Protein AF-A0A3N9MTN9-F1 (afdb_monomer)

Solvent-accessible surface area (backbone atoms only — not comparable to full-atom values): 3129 Å² total; per-residue (Å²): 139,84,87,84,84,85,89,82,78,92,79,75,58,90,47,81,83,38,41,61,63,49,51,50,54,47,64,53,31,68,92,76,38,84,57,89,68,48,85,82,72,38,84,127

Secondary structure (DSSP, 8-state):
-------------SSSTTHHHHHHHHHH-TTT---SSHHHHS--

Structure (mmCIF, N/CA/C/O backbone):
data_AF-A0A3N9MTN9-F1
#
_entry.id   AF-A0A3N9MTN9-F1
#
loop_
_atom_site.group_PDB
_atom_site.id
_atom_site.type_symbol
_atom_site.label_atom_id
_atom_site.label_alt_id
_atom_site.label_comp_id
_atom_site.label_asym_id
_atom_site.label_entity_id
_atom_site.label_seq_id
_atom_site.pdbx_PDB_ins_code
_atom_site.Cartn_x
_atom_site.Cartn_y
_atom_site.Cartn_z
_atom_site.occupancy
_atom_site.B_iso_or_equiv
_atom_site.auth_seq_id
_atom_site.auth_comp_id
_atom_site.auth_asym_id
_atom_site.auth_atom_id
_atom_site.pdbx_PDB_model_num
ATOM 1 N N . MET A 1 1 ? -25.604 -11.781 22.204 1.00 82.44 1 MET A N 1
ATOM 2 C CA . MET A 1 1 ? -24.690 -11.613 21.051 1.00 82.44 1 MET A CA 1
ATOM 3 C C . MET A 1 1 ? -24.211 -10.170 21.022 1.00 82.44 1 MET A C 1
ATOM 5 O O . MET A 1 1 ? -24.988 -9.299 21.391 1.00 82.44 1 MET A O 1
ATOM 9 N N . ARG A 1 2 ? -22.953 -9.917 20.649 1.00 8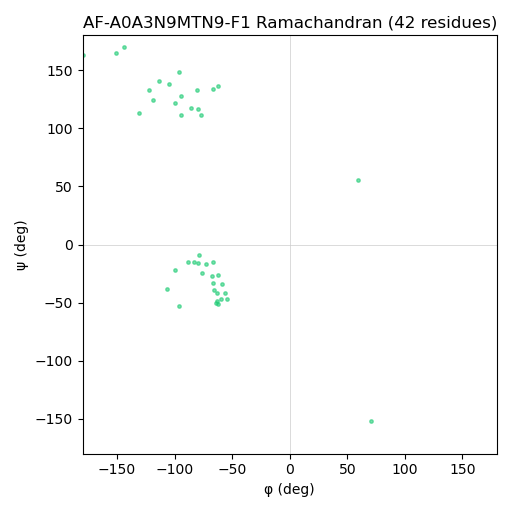7.69 2 ARG A N 1
ATOM 10 C CA . ARG A 1 2 ? -22.426 -8.562 20.423 1.00 87.69 2 ARG A CA 1
ATOM 11 C C . ARG A 1 2 ? -21.914 -8.495 18.990 1.00 87.69 2 ARG A C 1
ATOM 13 O O . ARG A 1 2 ? -21.230 -9.418 18.560 1.00 87.69 2 ARG A O 1
ATOM 20 N N . THR A 1 3 ? -22.271 -7.437 18.274 1.00 93.69 3 THR A N 1
ATOM 21 C CA . THR A 1 3 ? -21.863 -7.226 16.882 1.00 93.69 3 THR A CA 1
ATOM 22 C C . THR A 1 3 ? -20.612 -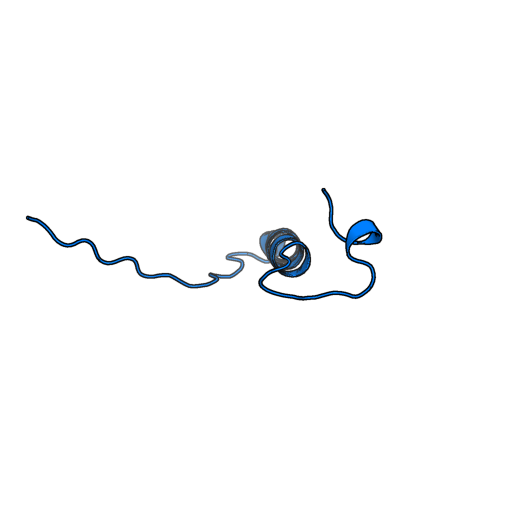6.359 16.857 1.00 93.69 3 THR A C 1
ATOM 24 O O . THR A 1 3 ? -20.599 -5.297 17.478 1.00 93.69 3 THR A O 1
ATOM 27 N N . ALA A 1 4 ? -19.572 -6.809 16.157 1.00 96.38 4 ALA A N 1
ATOM 28 C CA . ALA A 1 4 ? -18.389 -6.005 15.869 1.00 96.38 4 ALA A CA 1
ATOM 29 C C . ALA A 1 4 ? -18.515 -5.367 14.482 1.00 96.38 4 ALA A C 1
ATOM 31 O O . ALA A 1 4 ? -19.107 -5.955 13.577 1.00 96.38 4 ALA A O 1
ATOM 32 N N . VAL A 1 5 ? -17.938 -4.177 14.324 1.00 95.94 5 VAL A N 1
ATOM 33 C CA . VAL A 1 5 ? -17.859 -3.467 13.045 1.00 95.94 5 VAL A CA 1
ATOM 34 C C . VAL A 1 5 ? -16.386 -3.292 12.701 1.00 95.94 5 VAL A C 1
ATOM 36 O O . VAL A 1 5 ? -15.632 -2.744 13.502 1.00 95.94 5 VAL A O 1
ATOM 39 N N . ILE A 1 6 ? -15.983 -3.769 11.523 1.00 95.88 6 ILE A N 1
ATOM 40 C CA . ILE A 1 6 ? -14.631 -3.585 10.989 1.00 95.88 6 ILE A CA 1
ATOM 41 C C . ILE A 1 6 ? -14.685 -2.438 9.988 1.00 95.88 6 ILE A C 1
ATOM 43 O O . ILE A 1 6 ? -15.422 -2.505 9.006 1.00 95.88 6 ILE A O 1
ATOM 47 N N . ILE A 1 7 ? -13.891 -1.399 10.233 1.00 95.50 7 ILE A N 1
ATOM 48 C CA . ILE A 1 7 ? -13.640 -0.347 9.250 1.00 95.50 7 ILE A CA 1
ATOM 49 C C . ILE A 1 7 ? -12.359 -0.736 8.524 1.00 95.50 7 ILE A C 1
ATOM 51 O O . ILE A 1 7 ? -11.287 -0.752 9.124 1.00 95.50 7 ILE A O 1
ATOM 55 N N . SER A 1 8 ? -12.490 -1.091 7.250 1.00 95.88 8 SER A N 1
ATOM 56 C CA . SER A 1 8 ? -11.359 -1.432 6.394 1.00 95.88 8 SER A CA 1
ATOM 57 C C . SER A 1 8 ? -11.070 -0.283 5.435 1.00 95.88 8 SER A C 1
ATOM 59 O O . SER A 1 8 ? -11.987 0.334 4.893 1.00 95.88 8 SER A O 1
ATOM 61 N N . ASN A 1 9 ? -9.788 0.007 5.255 1.00 93.75 9 ASN A N 1
ATOM 62 C CA . ASN A 1 9 ? -9.264 0.915 4.248 1.00 93.75 9 ASN A CA 1
ATOM 63 C C . ASN A 1 9 ? -7.848 0.445 3.875 1.00 93.75 9 ASN A C 1
ATOM 65 O O . ASN A 1 9 ? -7.233 -0.312 4.625 1.00 93.75 9 ASN A O 1
ATOM 69 N N . MET A 1 10 ? -7.309 0.931 2.761 1.00 93.81 10 MET A N 1
ATOM 70 C CA . MET A 1 10 ? -5.934 0.628 2.339 1.00 93.81 10 MET A CA 1
ATOM 71 C C . MET A 1 10 ? -4.870 1.336 3.192 1.00 93.81 10 MET A C 1
ATOM 73 O O . MET A 1 10 ? -3.705 0.949 3.178 1.00 93.81 10 MET A O 1
ATOM 77 N N . GLY A 1 11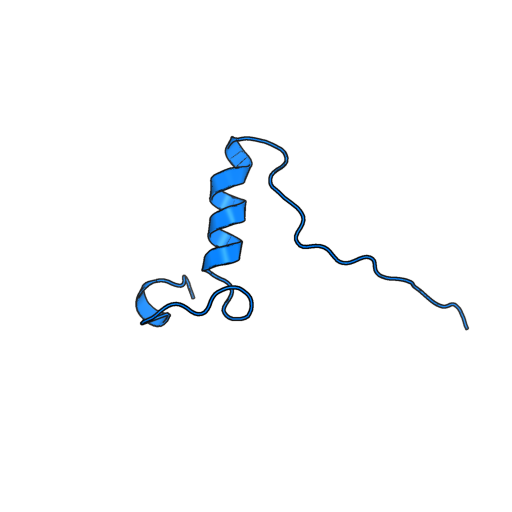 ? -5.263 2.367 3.947 1.00 94.25 11 GLY A N 1
ATOM 78 C CA . GLY A 1 11 ? -4.328 3.210 4.687 1.00 94.25 11 GLY A CA 1
ATOM 79 C C . GLY A 1 11 ? -3.504 4.103 3.756 1.00 94.25 11 GLY A C 1
ATOM 80 O O . GLY A 1 11 ? -3.966 4.493 2.686 1.00 94.25 11 GLY A O 1
ATOM 81 N N . GLY A 1 12 ? -2.301 4.459 4.195 1.00 96.31 12 GLY A N 1
ATOM 82 C CA . GLY A 1 12 ? -1.344 5.270 3.448 1.00 96.31 12 GLY A CA 1
ATOM 83 C C . GLY A 1 12 ? -0.059 5.466 4.256 1.00 96.31 12 GLY A C 1
ATOM 84 O O . GLY A 1 12 ? -0.073 5.222 5.466 1.00 96.31 12 GLY A O 1
ATOM 85 N N . PRO A 1 13 ? 1.046 5.877 3.617 1.00 97.69 13 PRO A N 1
ATO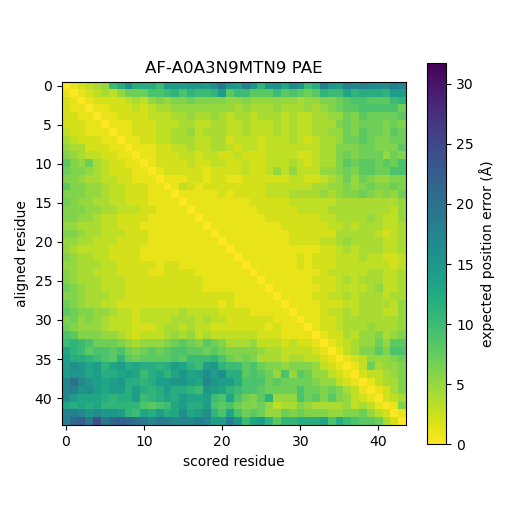M 86 C CA . PRO A 1 13 ? 2.292 6.148 4.321 1.00 97.69 13 PRO A CA 1
ATOM 87 C C . PRO A 1 13 ? 2.122 7.368 5.239 1.00 97.69 13 PRO A C 1
ATOM 89 O O . PRO A 1 13 ? 1.561 8.387 4.836 1.00 97.69 13 PRO A O 1
ATOM 92 N N . ASP A 1 14 ? 2.595 7.255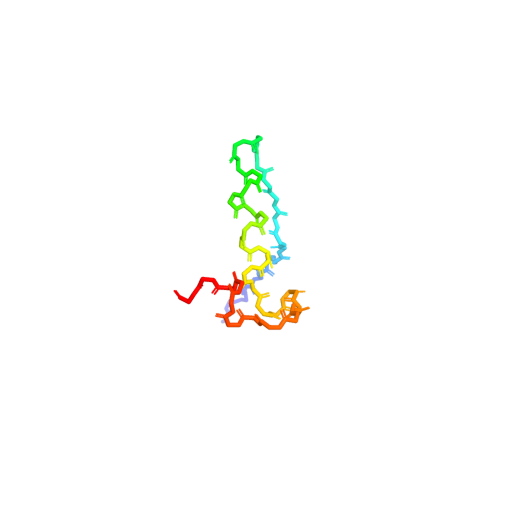 6.477 1.00 97.12 14 ASP A N 1
ATOM 93 C CA . ASP A 1 14 ? 2.566 8.312 7.497 1.00 97.12 14 ASP A CA 1
ATOM 94 C C . ASP A 1 14 ? 3.796 9.232 7.441 1.00 97.12 14 ASP A C 1
ATOM 96 O O . ASP A 1 14 ? 3.779 10.337 7.987 1.00 97.12 14 ASP A O 1
ATOM 100 N N . SER A 1 15 ? 4.842 8.804 6.735 1.00 98.19 15 SER A N 1
ATOM 101 C CA . SER A 1 15 ? 6.050 9.574 6.468 1.00 98.19 15 SER A CA 1
ATOM 102 C C . SER A 1 15 ? 6.605 9.296 5.067 1.00 98.19 15 SER A C 1
ATOM 104 O O . SER A 1 15 ? 6.167 8.381 4.366 1.00 98.19 15 SER A O 1
ATOM 106 N N . LEU A 1 16 ? 7.591 10.090 4.638 1.00 98.38 16 LEU A N 1
ATOM 107 C CA . LEU A 1 16 ? 8.236 9.904 3.333 1.00 98.38 16 LEU A CA 1
ATOM 108 C C . LEU A 1 16 ? 9.027 8.591 3.266 1.00 98.38 16 LEU A C 1
ATOM 110 O O . LEU A 1 16 ? 9.062 7.944 2.222 1.00 98.38 16 LEU A O 1
ATOM 114 N N . GLU A 1 17 ? 9.612 8.166 4.381 1.00 98.19 17 GLU A N 1
ATOM 115 C CA . GLU A 1 17 ? 10.363 6.914 4.489 1.00 98.19 17 GLU A CA 1
ATOM 116 C C . GLU A 1 17 ? 9.446 5.688 4.351 1.00 98.19 17 GLU A C 1
ATOM 118 O O . GLU A 1 17 ? 9.879 4.640 3.875 1.00 98.19 17 GLU A O 1
ATOM 123 N N . ALA A 1 18 ? 8.165 5.822 4.713 1.00 98.06 18 ALA A N 1
ATOM 124 C CA . ALA A 1 18 ? 7.168 4.761 4.592 1.00 98.06 18 ALA A CA 1
ATOM 125 C C . ALA A 1 18 ? 6.616 4.588 3.162 1.00 98.06 18 ALA A C 1
ATOM 127 O O . ALA A 1 18 ? 5.915 3.608 2.891 1.00 98.06 18 ALA A O 1
ATOM 128 N N . VAL A 1 19 ? 6.936 5.496 2.231 1.00 97.69 19 VAL A N 1
ATOM 129 C CA . VAL A 1 19 ? 6.408 5.467 0.855 1.00 97.69 19 VAL A CA 1
ATOM 130 C C . VAL A 1 19 ? 6.850 4.212 0.104 1.00 97.69 19 VAL A C 1
ATOM 132 O O . VAL A 1 19 ? 6.011 3.541 -0.495 1.00 97.69 19 VAL A O 1
ATOM 135 N N . GLU A 1 20 ? 8.141 3.870 0.143 1.00 97.38 20 GLU A N 1
ATOM 136 C CA . GLU A 1 20 ? 8.652 2.676 -0.543 1.00 97.38 20 GLU A CA 1
ATOM 137 C C . GLU A 1 20 ? 8.031 1.383 0.021 1.00 97.38 20 GLU A C 1
ATOM 139 O O . GLU A 1 20 ? 7.465 0.627 -0.774 1.00 97.38 20 GLU A O 1
ATOM 144 N N . PRO A 1 21 ? 8.024 1.133 1.349 1.00 96.38 21 PRO A N 1
ATOM 145 C CA . PRO A 1 21 ? 7.345 -0.031 1.919 1.00 96.38 21 PRO A CA 1
ATOM 146 C C . PRO A 1 21 ? 5.857 -0.126 1.555 1.0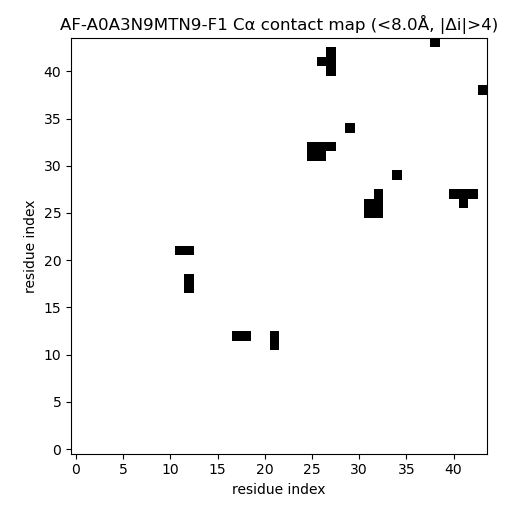0 96.38 21 PRO A C 1
ATOM 148 O O . PRO A 1 21 ? 5.365 -1.211 1.243 1.00 96.38 21 PRO A O 1
ATOM 151 N N . TYR A 1 22 ? 5.133 0.998 1.568 1.00 96.75 22 TYR A N 1
ATOM 152 C CA . TYR A 1 22 ? 3.713 1.033 1.217 1.00 96.75 22 TYR A CA 1
ATOM 153 C C . TYR A 1 22 ? 3.476 0.636 -0.244 1.00 96.75 22 TYR A C 1
ATOM 155 O O . TYR A 1 22 ? 2.669 -0.251 -0.528 1.00 96.75 22 TYR A O 1
ATOM 163 N N . LEU A 1 23 ? 4.211 1.256 -1.173 1.00 95.06 23 LEU A N 1
ATOM 164 C CA . LEU A 1 23 ? 4.083 0.955 -2.596 1.00 95.06 23 LEU A CA 1
ATOM 165 C C . LEU A 1 23 ? 4.536 -0.473 -2.908 1.00 95.06 23 LEU A C 1
ATOM 167 O O . LEU A 1 23 ? 3.865 -1.157 -3.677 1.00 95.06 23 LEU A O 1
ATOM 171 N N . PHE A 1 24 ? 5.611 -0.954 -2.277 1.00 94.00 24 PHE A N 1
ATOM 172 C CA . PHE A 1 24 ? 6.055 -2.338 -2.429 1.00 94.00 24 PHE A CA 1
ATOM 173 C C . PHE A 1 24 ? 4.926 -3.323 -2.1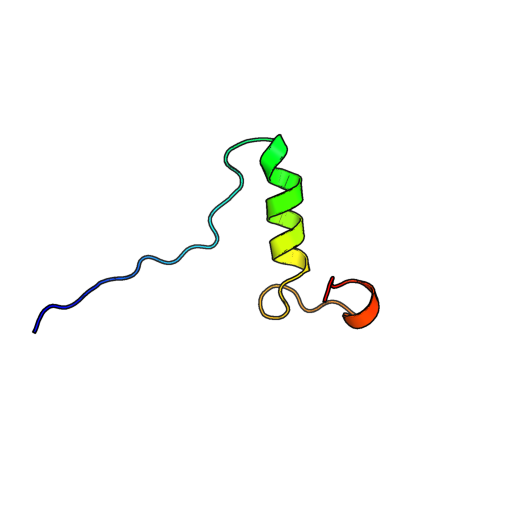08 1.00 94.00 24 PHE A C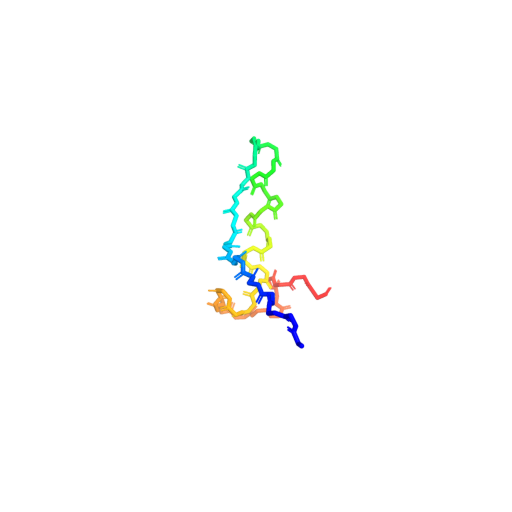 1
ATOM 175 O O . PHE A 1 24 ? 4.655 -4.216 -2.907 1.00 94.00 24 PHE A O 1
ATOM 182 N N . ASN A 1 25 ? 4.218 -3.127 -0.991 1.00 94.00 25 ASN A N 1
ATOM 183 C CA . ASN A 1 25 ? 3.103 -3.995 -0.612 1.00 94.00 25 ASN A CA 1
ATOM 184 C C . ASN A 1 25 ? 1.954 -3.943 -1.630 1.00 94.00 25 ASN A C 1
ATOM 186 O O . ASN A 1 25 ? 1.435 -4.993 -1.996 1.00 94.00 25 ASN A O 1
ATOM 190 N N . ILE A 1 26 ? 1.607 -2.754 -2.142 1.00 93.94 26 ILE A N 1
ATOM 191 C CA . ILE A 1 26 ? 0.567 -2.596 -3.174 1.00 93.94 26 ILE A CA 1
ATOM 192 C C . ILE A 1 26 ? 0.910 -3.369 -4.452 1.00 93.94 26 ILE A C 1
ATOM 194 O O . ILE A 1 26 ? 0.060 -4.069 -4.992 1.00 93.94 26 ILE A O 1
ATOM 198 N N . PHE A 1 27 ? 2.143 -3.252 -4.948 1.00 91.75 27 PHE A N 1
ATOM 199 C CA . PHE A 1 27 ? 2.546 -3.922 -6.189 1.00 91.75 27 PHE A CA 1
ATOM 200 C C . PHE A 1 27 ? 2.800 -5.423 -6.006 1.00 91.75 27 PHE A C 1
ATOM 202 O O . PHE A 1 27 ? 2.713 -6.192 -6.969 1.00 91.75 27 PHE A O 1
ATOM 209 N N . ASN A 1 28 ? 3.120 -5.855 -4.786 1.00 90.88 28 ASN A N 1
ATOM 210 C CA . ASN A 1 28 ? 3.327 -7.265 -4.484 1.00 90.88 28 ASN A CA 1
ATOM 211 C C . ASN A 1 28 ? 2.009 -8.032 -4.292 1.00 90.88 28 ASN A C 1
ATOM 213 O O . ASN A 1 28 ? 2.024 -9.261 -4.342 1.00 90.88 28 ASN A O 1
ATOM 217 N N . ASP A 1 29 ? 0.886 -7.340 -4.101 1.00 92.38 29 ASP A N 1
ATOM 218 C CA . ASP A 1 29 ? -0.422 -7.956 -3.891 1.00 92.38 29 ASP A CA 1
ATOM 219 C C . ASP A 1 29 ? -1.129 -8.291 -5.230 1.00 92.38 29 ASP A C 1
ATOM 221 O O . ASP A 1 29 ? -1.440 -7.383 -6.011 1.00 92.38 29 ASP A O 1
ATOM 225 N N . PRO A 1 30 ? -1.402 -9.584 -5.523 1.00 90.88 30 PRO A N 1
ATOM 226 C CA . PRO A 1 30 ? -2.173 -10.006 -6.692 1.00 90.88 30 PRO A CA 1
ATOM 227 C C . PRO A 1 30 ? -3.579 -9.450 -6.784 1.00 90.88 30 PRO A C 1
ATOM 229 O O . PRO A 1 30 ? -4.061 -9.233 -7.895 1.00 90.88 30 PRO A O 1
ATOM 232 N N . ASP A 1 31 ? -4.221 -9.267 -5.639 1.00 92.25 31 ASP A N 1
ATOM 233 C CA . ASP A 1 31 ? -5.628 -8.913 -5.565 1.00 92.25 31 ASP A CA 1
ATOM 234 C C . ASP A 1 31 ? -5.820 -7.398 -5.742 1.00 92.25 31 ASP A C 1
ATOM 236 O O . ASP A 1 31 ? -6.929 -6.944 -6.029 1.00 92.25 31 ASP A O 1
ATOM 240 N N . ILE A 1 32 ? -4.736 -6.614 -5.624 1.00 92.31 32 ILE A N 1
ATOM 241 C CA . ILE A 1 32 ? -4.736 -5.161 -5.840 1.00 92.31 32 ILE A CA 1
ATOM 242 C C . ILE A 1 32 ? -4.283 -4.808 -7.261 1.00 92.31 32 ILE A C 1
ATOM 244 O O . ILE A 1 32 ? -4.982 -4.065 -7.953 1.00 92.31 32 ILE A O 1
ATOM 248 N N . ILE A 1 33 ? -3.122 -5.302 -7.709 1.00 90.31 33 ILE A N 1
ATOM 249 C CA . ILE A 1 33 ? -2.589 -4.999 -9.046 1.00 90.31 33 ILE A CA 1
ATOM 250 C C . ILE A 1 33 ? -2.169 -6.285 -9.736 1.00 90.31 33 ILE A C 1
ATOM 252 O O . ILE A 1 33 ? -1.160 -6.893 -9.374 1.00 90.31 33 ILE A O 1
ATOM 256 N N . ASP A 1 34 ? -2.874 -6.639 -10.808 1.00 87.31 34 ASP A N 1
ATOM 257 C CA . ASP A 1 34 ? -2.430 -7.703 -11.698 1.00 87.31 34 ASP A CA 1
ATOM 258 C C . ASP A 1 34 ? -1.350 -7.184 -12.655 1.00 87.31 34 ASP A C 1
ATOM 260 O O . ASP A 1 34 ? -1.578 -6.274 -13.457 1.00 87.31 34 ASP A O 1
ATOM 264 N N . ILE A 1 35 ? -0.148 -7.743 -12.535 1.00 85.00 35 ILE A N 1
ATOM 265 C CA . ILE A 1 35 ? 1.017 -7.351 -13.327 1.00 85.00 35 ILE A CA 1
ATOM 266 C C . ILE A 1 35 ? 1.431 -8.491 -14.255 1.00 85.00 35 ILE A C 1
ATOM 268 O O . ILE A 1 35 ? 1.440 -9.654 -13.842 1.00 85.00 35 ILE A O 1
ATOM 272 N N . PRO A 1 36 ? 1.832 -8.183 -15.501 1.00 82.50 36 PRO A N 1
ATOM 273 C CA . PRO A 1 36 ? 2.31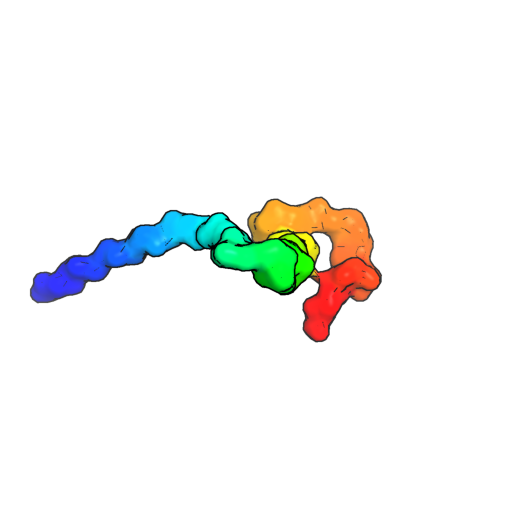4 -9.197 -16.422 1.00 82.50 36 PRO A CA 1
ATOM 274 C C . PRO A 1 36 ? 3.583 -9.852 -15.864 1.00 82.50 36 PRO A C 1
ATOM 276 O O . PRO A 1 36 ? 4.487 -9.176 -15.377 1.00 82.50 36 PRO A O 1
ATOM 279 N N . PHE A 1 37 ? 3.657 -11.180 -15.966 1.00 81.94 37 PHE A N 1
ATOM 280 C CA . PHE A 1 37 ? 4.779 -11.992 -15.475 1.00 81.94 37 PHE A CA 1
ATOM 281 C C . PHE A 1 37 ? 5.043 -11.867 -13.954 1.00 81.94 37 PHE A C 1
ATOM 283 O O . PHE A 1 37 ? 6.179 -11.624 -13.532 1.00 81.94 37 PHE A O 1
ATOM 290 N N . PRO A 1 38 ? 4.038 -12.119 -13.091 1.00 74.62 38 PRO A N 1
ATOM 291 C CA . PRO A 1 38 ? 4.130 -11.858 -11.651 1.00 74.62 38 PRO A CA 1
ATOM 292 C C . PRO A 1 38 ? 5.227 -12.674 -10.955 1.00 74.62 38 PRO A C 1
ATOM 294 O O . PRO A 1 38 ? 5.787 -12.221 -9.965 1.00 74.62 38 PRO A O 1
ATOM 297 N N . GLY A 1 39 ? 5.597 -13.846 -11.486 1.00 73.62 39 GLY A N 1
ATOM 298 C CA . GLY A 1 39 ? 6.664 -14.686 -10.931 1.00 73.62 39 GLY A CA 1
ATOM 299 C C . GLY A 1 39 ? 8.077 -14.093 -11.009 1.00 73.62 39 GLY A C 1
ATOM 300 O O . GLY A 1 39 ? 8.959 -14.599 -10.324 1.00 73.62 39 GLY A O 1
ATOM 301 N N . PHE A 1 40 ? 8.292 -13.050 -11.818 1.00 74.38 40 PHE A N 1
ATOM 302 C CA . PHE A 1 40 ? 9.581 -12.354 -11.927 1.00 74.38 40 PHE A CA 1
ATOM 303 C C . PHE A 1 40 ? 9.626 -11.050 -11.123 1.00 74.38 40 PHE A C 1
ATOM 305 O O . PHE A 1 40 ? 10.712 -10.572 -10.812 1.00 74.38 40 PHE A O 1
ATOM 312 N N . ILE A 1 41 ? 8.461 -10.473 -10.812 1.00 73.12 41 ILE A N 1
ATOM 313 C CA . ILE A 1 41 ? 8.346 -9.144 -10.195 1.00 73.12 41 ILE A CA 1
ATOM 314 C C . ILE A 1 41 ? 7.941 -9.251 -8.722 1.00 73.12 41 ILE A C 1
ATOM 316 O O . ILE A 1 41 ? 8.449 -8.501 -7.892 1.00 73.12 41 ILE A O 1
ATOM 320 N N . ARG A 1 42 ? 7.055 -10.194 -8.378 1.00 79.94 42 ARG A N 1
ATOM 321 C CA . ARG A 1 42 ? 6.609 -10.383 -6.997 1.00 79.94 42 ARG A CA 1
ATOM 322 C C . ARG A 1 42 ? 7.628 -11.184 -6.211 1.00 79.94 42 ARG A C 1
ATOM 324 O O . ARG A 1 42 ? 8.092 -12.242 -6.646 1.00 79.94 42 ARG A O 1
ATOM 331 N N . LYS A 1 43 ? 7.939 -10.688 -5.019 1.00 71.12 43 LYS A N 1
ATOM 332 C CA . LYS A 1 43 ? 8.770 -11.399 -4.056 1.00 71.12 43 LYS A CA 1
ATOM 333 C C . LYS A 1 43 ? 7.883 -12.475 -3.428 1.00 71.12 43 LYS A C 1
ATOM 335 O O . LYS A 1 43 ? 6.894 -12.144 -2.774 1.00 71.12 43 LYS A O 1
ATOM 340 N N . ARG A 1 44 ? 8.185 -13.740 -3.729 1.00 62.56 44 ARG A N 1
ATOM 341 C CA . ARG A 1 44 ? 7.526 -14.896 -3.106 1.00 62.56 44 ARG A CA 1
ATOM 342 C C . ARG A 1 44 ? 7.927 -15.038 -1.647 1.00 62.56 44 ARG A C 1
ATOM 344 O O . ARG A 1 44 ? 9.104 -14.734 -1.343 1.00 62.56 44 ARG A O 1
#

Radius of gyration: 14.82 Å; Cα contacts (8 Å, |Δi|>4): 15; chains: 1; bounding box: 35×25×38 Å

pLDDT: mean 90.03, std 8.8, range [62.56, 98.38]

Mean predicted aligned error: 4.83 Å

Foldseek 3Di:
DDDDDDDDDLDADPDPVCHVVSVLVQLLDCVRDPDPPSVVVHDD

Sequence (44 aa):
MRTAVIISNMGGPDSLEAVEPYLFNIFNDPDIIDIPFPGFIRKR